Protein AF-A0A383D128-F1 (afdb_monomer)

pLDDT: mean 78.5, std 20.08, range [35.28, 98.38]

Solvent-accessible surface area (backbone atoms only — not comparable to full-atom values): 9102 Å² total; per-residue (Å²): 142,86,83,87,82,82,82,80,81,77,78,55,70,67,63,59,53,53,56,53,53,53,60,54,52,57,58,64,64,54,75,72,73,74,77,77,76,81,78,78,84,63,84,78,75,86,81,56,78,84,74,60,80,54,76,70,62,53,31,80,85,35,45,79,58,42,58,56,42,56,72,32,47,77,52,48,20,52,45,71,68,41,83,91,69,50,83,70,81,50,78,58,56,76,42,81,54,98,68,35,37,41,26,27,29,54,47,99,89,67,50,46,31,38,40,36,40,44,89,89,44,79,45,81,43,73,57,75,60,39,76,75,56,50,90,50,90,92,50,87,133

Nearest PDB structures (foldseek):
  6xz5-assembly1_A  TM=5.272E-01  e=1.608E+00  Yersinia pseudotuberculosis YPIII
  5mul-assembly1_A  TM=6.657E-01  e=7.059E+00  Bacteroides thetaiotaomicron VPI-5482
  4jnf-assembly1_A  TM=3.323E-01  e=9.231E-01  Escherichia coli K-12
  5hu7-assembly1_B  TM=4.200E-01  e=3.583E+00  Brevibacillus brevis NBRC 100599
  7nvr-assembly1_l  TM=2.121E-01  e=6.240E+00  Homo sapiens

Radius of gyration: 29.72 Å; Cα contacts (8 Å, |Δi|>4): 125; chains: 1; bounding box: 42×33×110 Å

Secondary structure (DSSP, 8-state):
------------HHHHHHHHHHHHHHHHHGGG--PPPPP---------GGG---HHHHHHHHHHHHHHHHTSTTTTSEES--TTT--S--BS--EE-SSEEEEEEE-TTS-EEEEEEETTEEEEEE---EE--S--TTS--

Sequence (141 aa):
MSGTGVVGVTVSQLFRSMFILFVFFDLALSQGYHPFPSVKTSESTQVEFEDFVGSKVCSECHEAIYDKWRQSTHGQAGGTPSEELVIGRFDGQPRHYADATVTPVRDGKGDYRFIVEWLGEKKDIKVDGVVGKGHMVGGGT

Mean predicted aligned error: 15.48 Å

Foldseek 3Di:
DDDDDDDDDPPPVVVVVVVVVVVVVVVVVVVPDDDDPPPPPDPDPPDDPVNDPDLVVVCVPPVVVSVVCCPDLNVVQKDADDPVQPPDDQPQDWDDDPFKIWGWHQDPVRWTWIFIQGPNDTDIGTDGMGGGSDPDPVDDD

Structure (mmCIF, N/CA/C/O backbone):
data_AF-A0A383D128-F1
#
_entry.id   AF-A0A383D128-F1
#
loop_
_atom_site.group_PDB
_atom_site.id
_atom_site.type_symbol
_atom_site.label_atom_id
_atom_site.label_alt_id
_atom_site.label_comp_id
_atom_site.label_asym_id
_atom_site.label_entity_id
_atom_site.label_seq_id
_atom_site.pdbx_PDB_ins_code
_atom_site.Cartn_x
_atom_site.Cartn_y
_atom_site.Cartn_z
_atom_site.occupancy
_atom_site.B_iso_or_equiv
_atom_site.auth_seq_id
_atom_site.auth_comp_id
_atom_site.auth_asym_id
_atom_site.auth_atom_id
_atom_site.pdb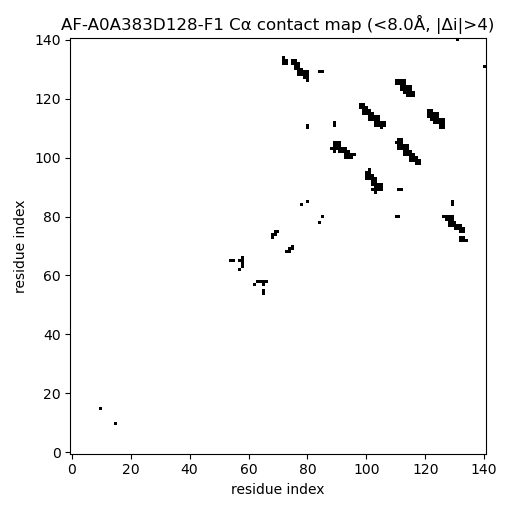x_PDB_model_num
ATOM 1 N N . MET A 1 1 ? 4.701 15.505 89.181 1.00 43.81 1 MET A N 1
ATOM 2 C CA . MET A 1 1 ? 4.753 14.065 88.846 1.00 43.81 1 MET A CA 1
ATOM 3 C C . MET A 1 1 ? 4.974 13.985 87.348 1.00 43.81 1 MET A C 1
ATOM 5 O O . MET A 1 1 ? 4.156 14.499 86.602 1.00 43.81 1 MET A O 1
ATOM 9 N N . SER A 1 2 ? 6.164 13.534 86.957 1.00 44.97 2 SER A N 1
ATOM 10 C CA . SER A 1 2 ? 6.735 13.630 85.608 1.00 44.97 2 SER A CA 1
ATOM 11 C C . SER A 1 2 ? 6.653 12.271 84.909 1.00 44.97 2 SER A C 1
ATOM 13 O O . SER A 1 2 ? 6.786 11.253 85.586 1.00 44.97 2 SER A O 1
ATOM 15 N N . GLY A 1 3 ? 6.459 12.249 83.588 1.00 42.25 3 GLY A N 1
ATOM 16 C CA . GLY A 1 3 ? 6.499 11.011 82.806 1.00 42.25 3 GLY A CA 1
ATOM 17 C C . GLY A 1 3 ? 6.019 11.161 81.363 1.00 42.25 3 GLY A C 1
ATOM 18 O O . GLY A 1 3 ? 4.982 10.618 81.004 1.00 42.25 3 GLY A O 1
ATOM 19 N N . THR A 1 4 ? 6.764 11.881 80.522 1.00 48.81 4 THR A N 1
ATOM 20 C CA . THR A 1 4 ? 6.646 11.784 79.059 1.00 48.81 4 THR A CA 1
ATOM 21 C C . THR A 1 4 ? 7.462 10.583 78.574 1.00 48.81 4 THR A C 1
ATOM 23 O O . THR A 1 4 ? 8.691 10.607 78.572 1.00 48.81 4 THR A O 1
ATOM 26 N N . GLY A 1 5 ? 6.784 9.501 78.191 1.00 40.69 5 GLY A N 1
ATOM 27 C CA . GLY A 1 5 ? 7.415 8.333 77.577 1.00 40.69 5 GLY A CA 1
ATOM 28 C C . GLY A 1 5 ? 7.688 8.582 76.096 1.00 40.69 5 GLY A C 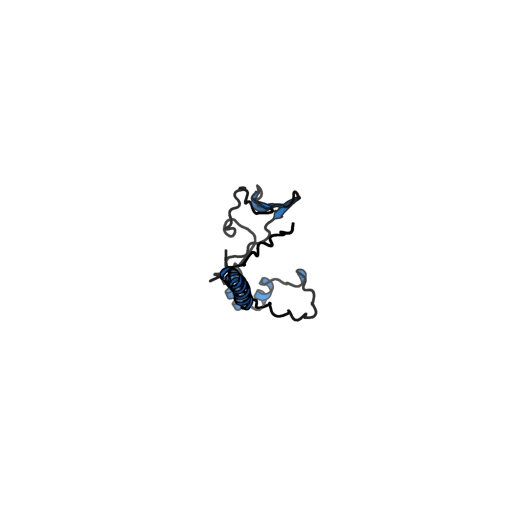1
ATOM 29 O O . GLY A 1 5 ? 6.760 8.618 75.293 1.00 40.69 5 GLY A O 1
ATOM 30 N N . VAL A 1 6 ? 8.956 8.750 75.726 1.00 48.03 6 VAL A N 1
ATOM 31 C CA . VAL A 1 6 ? 9.387 8.734 74.323 1.00 48.03 6 VAL A CA 1
ATOM 32 C C . VAL A 1 6 ? 9.545 7.272 73.909 1.00 48.03 6 VAL A C 1
ATOM 34 O O . VAL A 1 6 ? 10.468 6.594 74.356 1.00 48.03 6 VAL A O 1
ATOM 37 N N . VAL A 1 7 ? 8.636 6.765 73.075 1.00 49.25 7 VAL A N 1
ATOM 38 C CA . VAL A 1 7 ? 8.783 5.442 72.452 1.00 49.25 7 VAL A CA 1
ATOM 39 C C . VAL A 1 7 ? 9.727 5.598 71.262 1.00 49.25 7 VAL A C 1
ATOM 41 O O . VAL A 1 7 ? 9.348 6.118 70.216 1.00 49.25 7 VAL A O 1
ATOM 44 N N . GLY A 1 8 ? 10.984 5.196 71.436 1.00 46.72 8 GLY A N 1
ATOM 45 C CA . GLY A 1 8 ? 11.954 5.142 70.347 1.00 46.72 8 GLY A CA 1
ATOM 46 C C . GLY A 1 8 ? 11.583 4.034 69.364 1.00 46.72 8 GLY A C 1
ATOM 47 O O . GLY A 1 8 ? 11.710 2.855 69.683 1.00 46.72 8 GLY A O 1
ATOM 48 N N . VAL A 1 9 ? 11.134 4.402 68.165 1.00 51.38 9 VAL A N 1
ATOM 49 C CA . VAL A 1 9 ? 10.975 3.456 67.054 1.00 51.38 9 VAL A CA 1
ATOM 50 C C . VAL A 1 9 ? 12.366 3.173 66.494 1.00 51.38 9 VAL A C 1
ATOM 52 O O . VAL A 1 9 ? 12.942 3.993 65.779 1.00 51.38 9 VAL A O 1
ATOM 55 N N . THR A 1 10 ? 12.944 2.022 66.834 1.00 57.16 10 THR A N 1
ATOM 56 C CA . THR A 1 10 ? 14.168 1.548 66.189 1.00 57.16 10 THR A CA 1
ATOM 57 C C . THR A 1 10 ? 13.809 1.008 64.805 1.00 57.16 10 THR A C 1
ATOM 59 O O . THR A 1 10 ? 13.268 -0.085 64.651 1.00 57.16 10 THR A O 1
ATOM 62 N N . VAL A 1 11 ? 14.095 1.789 63.761 1.00 53.19 11 VAL A N 1
ATOM 63 C CA . VAL A 1 11 ? 14.055 1.287 62.382 1.00 53.19 11 VAL A CA 1
ATOM 64 C C . VAL A 1 11 ? 15.162 0.241 62.260 1.00 53.19 11 VAL A C 1
ATOM 66 O O . VAL A 1 11 ? 16.349 0.568 62.282 1.00 53.19 11 VAL A O 1
ATOM 69 N N . SER A 1 12 ? 14.763 -1.030 62.207 1.00 52.94 12 SER A N 1
ATOM 70 C CA . SER A 1 12 ? 15.660 -2.174 62.033 1.00 52.94 12 SER A CA 1
ATOM 71 C C . SER A 1 12 ? 16.630 -1.926 60.875 1.00 52.94 12 SER A C 1
ATOM 73 O O . SER A 1 12 ? 16.219 -1.507 59.790 1.00 52.94 12 SER A O 1
ATOM 75 N N . GLN A 1 13 ? 17.919 -2.218 61.080 1.00 54.38 13 GLN A N 1
ATOM 76 C CA . GLN A 1 13 ? 18.953 -2.056 60.049 1.00 54.38 13 GLN A CA 1
ATOM 77 C C . GLN A 1 13 ? 18.654 -2.841 58.757 1.00 54.38 13 GLN A C 1
ATOM 79 O O . GLN A 1 13 ? 19.143 -2.472 57.691 1.00 54.38 13 GLN A O 1
ATOM 84 N N . LEU A 1 14 ? 17.778 -3.851 58.824 1.00 52.19 14 LEU A N 1
ATOM 85 C CA . LEU A 1 14 ? 17.281 -4.597 57.665 1.00 52.19 14 LEU A CA 1
ATOM 86 C C . LEU A 1 14 ? 16.464 -3.726 56.690 1.00 52.19 14 LEU A C 1
ATOM 88 O O . LEU A 1 14 ? 16.601 -3.889 55.480 1.00 52.19 14 LEU A O 1
ATOM 92 N N . PHE A 1 15 ? 15.690 -2.747 57.177 1.00 52.16 15 PHE A N 1
ATOM 93 C CA . PHE A 1 15 ? 14.922 -1.835 56.311 1.00 52.16 15 PHE A CA 1
ATOM 94 C C . PHE A 1 15 ? 15.813 -0.825 55.579 1.00 52.16 15 PHE A C 1
ATOM 96 O O . PHE A 1 15 ? 15.504 -0.415 54.461 1.00 52.16 15 PHE A O 1
ATOM 103 N N . ARG A 1 16 ? 16.953 -0.456 56.177 1.00 50.47 16 ARG A N 1
ATOM 104 C CA . ARG A 1 16 ? 17.912 0.482 55.579 1.00 50.47 16 ARG A CA 1
ATOM 105 C C . ARG A 1 16 ? 18.723 -0.171 54.452 1.00 50.47 16 ARG A C 1
ATOM 107 O O . ARG A 1 16 ? 18.964 0.476 53.438 1.00 50.47 16 ARG A O 1
ATOM 114 N N . SER A 1 17 ? 19.072 -1.454 54.590 1.00 49.78 17 SER A N 1
ATOM 115 C CA . SER A 1 17 ? 19.756 -2.219 53.533 1.00 49.78 17 SER A CA 1
ATOM 116 C C . SER A 1 17 ? 18.869 -2.505 52.322 1.00 49.78 17 SER A C 1
ATOM 118 O O . SER A 1 17 ? 19.361 -2.477 51.197 1.00 49.78 17 SER A O 1
ATOM 120 N N . MET A 1 18 ? 17.568 -2.741 52.519 1.00 53.38 18 MET A N 1
ATOM 121 C CA . MET A 1 18 ? 16.662 -3.057 51.409 1.00 53.38 18 MET A CA 1
ATOM 122 C C . MET A 1 18 ? 16.444 -1.848 50.483 1.00 53.38 18 MET A C 1
ATOM 124 O O . MET A 1 18 ? 16.430 -2.007 49.269 1.00 53.38 18 MET A O 1
ATOM 128 N N . PHE A 1 19 ? 16.382 -0.628 51.031 1.00 53.41 19 PHE A N 1
ATOM 129 C CA . PHE A 1 19 ? 16.238 0.605 50.244 1.00 53.41 19 PHE A CA 1
ATOM 130 C C . PHE A 1 19 ? 17.491 0.934 49.413 1.00 53.41 19 PHE A C 1
ATOM 132 O O . PHE A 1 19 ? 17.389 1.376 48.274 1.00 53.41 19 PHE A O 1
ATOM 139 N N . ILE A 1 20 ? 18.682 0.667 49.958 1.00 53.00 20 ILE A N 1
ATOM 140 C CA . ILE A 1 20 ? 19.952 0.862 49.245 1.00 53.00 20 ILE A CA 1
ATOM 141 C C . ILE A 1 20 ? 20.076 -0.137 48.084 1.00 53.00 20 ILE A C 1
ATOM 143 O O . ILE A 1 20 ? 20.518 0.243 47.002 1.00 53.00 20 ILE A O 1
ATOM 147 N N . LEU A 1 21 ? 19.623 -1.385 48.263 1.00 52.75 21 LEU A N 1
ATOM 148 C CA . LEU A 1 21 ? 19.645 -2.393 47.199 1.00 52.75 21 LEU A CA 1
ATOM 149 C C . LEU A 1 21 ? 18.748 -2.020 46.003 1.00 52.75 21 LEU A C 1
ATOM 151 O O . LEU A 1 21 ? 19.149 -2.244 44.865 1.00 52.75 21 LEU A O 1
ATOM 155 N N . PHE A 1 22 ? 17.578 -1.413 46.242 1.00 52.09 22 PHE A N 1
ATOM 156 C CA . PHE A 1 22 ? 16.686 -0.948 45.168 1.00 52.09 22 PHE A CA 1
ATOM 157 C C . PHE A 1 22 ? 17.284 0.224 44.371 1.00 52.09 22 PHE A C 1
ATOM 159 O O . PHE A 1 22 ? 17.239 0.208 43.145 1.00 52.09 22 PHE A O 1
ATOM 166 N N . VAL A 1 23 ? 17.940 1.185 45.034 1.00 52.38 23 VAL A N 1
ATOM 167 C CA . VAL A 1 23 ? 18.570 2.339 44.358 1.00 52.38 23 VAL A CA 1
ATOM 168 C C . VAL A 1 23 ? 19.765 1.927 43.484 1.00 52.38 23 VAL A C 1
ATOM 170 O O . VAL A 1 23 ? 19.984 2.505 42.420 1.00 52.38 23 VAL A O 1
ATOM 173 N N . PHE A 1 24 ? 20.533 0.906 43.882 1.00 49.94 24 PHE A N 1
ATOM 174 C CA . PHE A 1 24 ? 21.629 0.391 43.051 1.00 49.94 24 PHE A CA 1
ATOM 175 C C . PHE A 1 24 ? 21.152 -0.492 41.886 1.00 49.94 24 PHE A C 1
ATOM 177 O O . PHE A 1 24 ? 21.843 -0.561 40.868 1.00 49.94 24 PHE A O 1
ATOM 184 N N . PHE A 1 25 ? 19.979 -1.126 41.992 1.00 49.03 25 PHE A N 1
ATOM 185 C CA . PHE A 1 25 ? 19.408 -1.917 40.897 1.00 49.03 25 PHE A CA 1
ATOM 186 C C . PHE A 1 25 ? 18.911 -1.025 39.741 1.00 49.03 25 PHE A C 1
ATOM 188 O O . PHE A 1 25 ? 19.135 -1.358 38.578 1.00 49.03 25 PHE A O 1
ATOM 195 N N . ASP A 1 26 ? 18.353 0.154 40.042 1.00 49.25 26 ASP A N 1
ATOM 196 C CA . ASP A 1 26 ? 17.950 1.145 39.028 1.00 49.25 26 ASP A CA 1
ATOM 197 C C . ASP A 1 26 ? 19.145 1.764 38.273 1.00 49.25 26 ASP A C 1
ATOM 199 O O . ASP A 1 26 ? 19.072 1.998 37.064 1.00 49.25 26 ASP A O 1
ATOM 203 N N . LEU A 1 27 ? 20.292 1.977 38.936 1.00 52.53 27 LEU A N 1
ATOM 204 C CA . LEU A 1 27 ? 21.496 2.495 38.263 1.00 52.53 27 LEU A CA 1
ATOM 205 C C . LEU A 1 27 ? 22.142 1.475 37.311 1.00 52.53 27 LEU A C 1
ATOM 207 O O . LEU A 1 27 ? 22.727 1.868 36.300 1.00 52.53 27 LEU A O 1
ATOM 211 N N . ALA A 1 28 ? 22.045 0.177 37.612 1.00 55.31 28 ALA A N 1
ATOM 212 C CA . ALA A 1 28 ? 22.582 -0.875 36.750 1.00 55.31 28 ALA A CA 1
ATOM 213 C C . ALA A 1 28 ? 21.76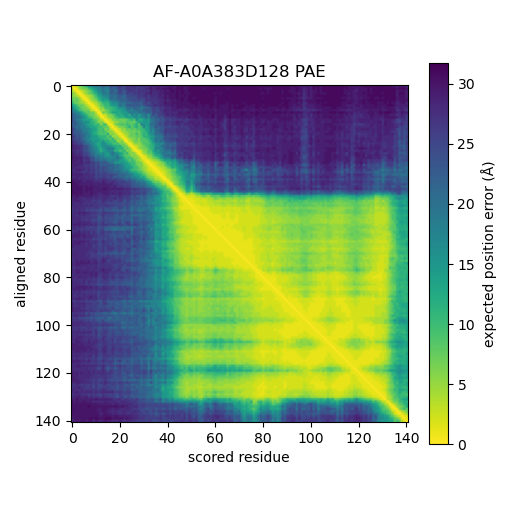3 -1.046 35.456 1.00 55.31 28 ALA A C 1
ATOM 215 O O . ALA A 1 28 ? 22.336 -1.336 34.407 1.00 55.31 28 ALA A O 1
ATOM 216 N N . LEU A 1 29 ? 20.449 -0.795 35.497 1.00 55.00 29 LEU A N 1
ATOM 217 C CA . LEU A 1 29 ? 19.568 -0.840 34.321 1.00 55.00 29 LEU A CA 1
ATOM 218 C C . LEU A 1 29 ? 19.688 0.401 33.415 1.00 55.00 29 LEU A C 1
ATOM 220 O O . LEU A 1 29 ? 19.357 0.332 32.233 1.00 55.00 29 LEU A O 1
ATOM 224 N N . SER A 1 30 ? 20.215 1.519 33.925 1.00 54.44 30 SER A N 1
ATOM 225 C CA . SER A 1 30 ? 20.413 2.760 33.154 1.00 54.44 30 SER A CA 1
ATOM 226 C C . SER A 1 30 ? 21.601 2.702 32.171 1.00 54.44 30 SER A C 1
ATOM 228 O O . SER A 1 30 ? 21.674 3.484 31.223 1.00 54.44 30 SER A O 1
ATOM 230 N N . GLN A 1 31 ? 22.513 1.730 32.318 1.00 55.09 31 GLN A N 1
ATOM 231 C CA . GLN A 1 31 ? 23.682 1.580 31.432 1.00 55.09 31 GLN A CA 1
ATOM 232 C C . GLN A 1 31 ? 23.345 1.102 30.006 1.00 55.09 31 GLN A C 1
ATOM 234 O O . GLN A 1 31 ? 24.235 1.038 29.162 1.00 55.09 31 GLN A O 1
ATOM 239 N N . GLY A 1 32 ? 22.077 0.798 29.714 1.00 60.91 32 GLY A N 1
ATOM 240 C CA . GLY A 1 32 ? 21.612 0.448 28.368 1.00 60.91 32 GLY A CA 1
ATOM 241 C C . GLY A 1 32 ? 21.167 1.636 27.507 1.00 60.91 32 GLY A C 1
ATOM 242 O O . GLY A 1 32 ? 20.786 1.430 26.355 1.00 60.91 32 GLY A O 1
ATOM 243 N N . TYR A 1 33 ? 21.172 2.870 28.029 1.00 61.00 33 TYR A N 1
ATOM 244 C CA . TYR A 1 33 ? 20.739 4.028 27.247 1.00 61.00 33 TYR A CA 1
ATOM 245 C C . TYR A 1 33 ? 21.854 4.508 26.311 1.00 61.00 33 TYR A C 1
ATOM 247 O O . TYR A 1 33 ? 22.698 5.328 26.671 1.00 61.00 33 TYR A O 1
ATOM 255 N N . HIS A 1 34 ? 21.844 3.999 25.081 1.00 66.88 34 HIS A N 1
ATOM 256 C CA .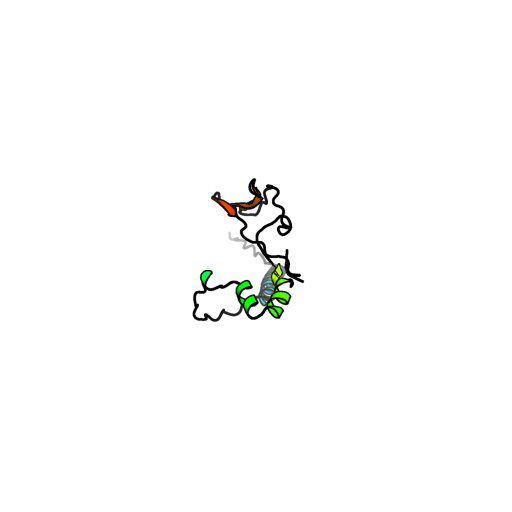 HIS A 1 34 ? 22.607 4.560 23.972 1.00 66.88 34 HIS A CA 1
ATOM 257 C C . HIS A 1 34 ? 21.736 5.605 23.263 1.00 66.88 34 HIS A C 1
ATOM 259 O O . HIS A 1 34 ? 20.854 5.219 22.492 1.00 66.88 34 HIS A O 1
ATOM 265 N N . PRO A 1 35 ? 21.925 6.918 23.508 1.00 75.62 35 PRO A N 1
ATOM 266 C CA . PRO A 1 35 ? 21.217 7.922 22.730 1.00 75.62 35 PRO A CA 1
ATOM 267 C C . PRO A 1 35 ? 21.599 7.755 21.261 1.00 75.62 35 PRO A C 1
ATOM 269 O O . PRO A 1 35 ? 22.771 7.543 20.934 1.00 75.62 35 PRO A O 1
ATOM 272 N N . PHE A 1 36 ? 20.612 7.855 20.372 1.00 62.25 36 PHE A N 1
ATOM 273 C CA . PHE A 1 36 ? 20.892 7.904 18.944 1.00 62.25 36 PHE A CA 1
ATOM 274 C C . PHE A 1 36 ? 21.906 9.026 18.665 1.00 62.25 36 PHE A C 1
ATOM 276 O O . PHE A 1 36 ? 21.797 10.107 19.257 1.00 62.25 36 PHE A O 1
ATOM 283 N N . PRO A 1 37 ? 22.910 8.787 17.802 1.00 80.88 37 PRO A N 1
ATOM 284 C CA . PRO A 1 37 ? 23.865 9.822 17.442 1.00 80.88 37 PRO A CA 1
ATOM 285 C C . PRO A 1 37 ? 23.115 11.039 16.897 1.00 80.88 37 PRO A C 1
ATOM 287 O O . PRO A 1 37 ? 22.161 10.896 16.132 1.00 80.88 37 PRO A O 1
ATOM 290 N N . SER A 1 38 ? 23.548 12.235 17.301 1.00 73.31 38 SER A N 1
ATOM 291 C CA . SER A 1 38 ? 22.955 13.480 16.817 1.00 73.31 38 SER A CA 1
ATOM 292 C C . SER A 1 38 ? 23.026 13.516 15.290 1.00 73.31 38 SER A C 1
ATOM 294 O O . SER A 1 38 ? 24.111 13.393 14.710 1.00 73.31 38 SER A O 1
ATOM 296 N N . VAL A 1 39 ? 21.866 13.645 14.642 1.00 74.69 39 VAL A N 1
ATOM 297 C CA . VAL A 1 39 ? 21.779 13.802 13.190 1.00 74.69 39 VAL A CA 1
ATOM 298 C C . VAL A 1 39 ? 22.535 15.078 12.837 1.00 74.69 39 VAL A C 1
ATOM 300 O O . VAL A 1 39 ? 22.193 16.161 13.308 1.00 74.69 39 VAL A O 1
ATOM 303 N N . LYS A 1 40 ? 23.585 14.966 12.017 1.00 74.12 40 LYS A N 1
ATOM 304 C CA . LYS A 1 40 ? 24.217 16.151 11.437 1.00 74.12 40 LYS A CA 1
ATOM 305 C C . LYS A 1 40 ? 23.167 16.833 10.568 1.00 74.12 40 LYS A C 1
ATOM 307 O O . LYS A 1 40 ? 22.731 16.244 9.582 1.00 74.12 40 LYS A O 1
ATOM 312 N N . THR A 1 41 ? 22.773 18.049 10.931 1.00 62.28 41 THR A N 1
ATOM 313 C CA . THR A 1 41 ? 21.941 18.911 10.091 1.00 62.28 41 THR A CA 1
ATOM 314 C C . THR A 1 41 ? 22.721 19.224 8.816 1.00 62.28 41 THR A C 1
ATOM 316 O O . THR A 1 41 ? 23.514 20.159 8.769 1.00 62.28 41 THR A O 1
ATOM 319 N N . SER A 1 42 ? 22.558 18.384 7.796 1.00 67.69 42 SER A N 1
ATOM 320 C CA . SER A 1 42 ? 22.846 18.767 6.420 1.00 67.69 42 SER A CA 1
ATOM 321 C C . SER A 1 42 ? 21.878 19.886 6.059 1.00 67.69 42 SER A C 1
ATOM 323 O O . SER A 1 42 ? 20.704 19.799 6.424 1.00 67.69 42 SER A O 1
ATOM 325 N N . GLU A 1 43 ? 22.340 20.918 5.351 1.00 68.19 43 GLU A N 1
ATOM 326 C CA . GLU A 1 43 ? 21.421 21.858 4.711 1.00 68.19 43 GLU A CA 1
ATOM 327 C C . GLU A 1 43 ? 20.407 21.049 3.899 1.00 68.19 43 GLU A C 1
ATOM 329 O O . GLU A 1 43 ? 20.763 20.231 3.046 1.00 68.19 43 GLU A O 1
ATOM 334 N N . SER A 1 44 ? 19.139 21.198 4.270 1.00 64.12 44 SER A N 1
ATOM 335 C CA . SER A 1 44 ? 18.025 20.510 3.642 1.00 64.12 44 SER A CA 1
ATOM 336 C C . SER A 1 44 ? 17.852 21.088 2.246 1.00 64.12 44 SER A C 1
ATOM 338 O O . SER A 1 44 ? 17.225 22.131 2.085 1.00 64.12 44 SER A O 1
ATOM 340 N N . THR A 1 45 ? 18.372 20.408 1.227 1.00 69.38 45 THR A N 1
ATOM 341 C CA . THR A 1 45 ? 17.806 20.567 -0.114 1.00 69.38 45 THR A CA 1
ATOM 342 C C . THR A 1 45 ? 16.410 19.958 -0.031 1.00 69.38 45 THR A C 1
ATOM 344 O O . THR A 1 45 ? 16.289 18.760 0.216 1.00 69.38 45 THR A O 1
ATOM 347 N N . GLN A 1 46 ? 15.365 20.787 -0.083 1.00 83.06 46 GLN A N 1
ATOM 348 C CA . GLN A 1 46 ? 13.989 20.291 -0.115 1.00 83.06 46 GLN A CA 1
ATOM 349 C C . GLN A 1 46 ? 13.843 19.452 -1.387 1.00 83.06 46 GLN A C 1
ATOM 351 O O . GLN A 1 46 ? 14.053 19.971 -2.478 1.00 83.06 46 GLN A O 1
ATOM 356 N N . VAL A 1 47 ? 13.612 18.150 -1.218 1.00 84.25 47 VAL A N 1
ATOM 357 C CA . VAL A 1 47 ? 13.333 17.220 -2.314 1.00 84.25 47 VAL A CA 1
ATOM 358 C C . VAL A 1 47 ? 11.823 17.055 -2.356 1.00 84.25 47 VAL A C 1
ATOM 360 O O . VAL A 1 47 ? 11.240 16.552 -1.392 1.00 84.25 47 VAL A O 1
ATOM 363 N N . GLU A 1 48 ? 11.210 17.479 -3.452 1.00 90.25 48 GLU A N 1
ATOM 364 C CA . GLU A 1 48 ? 9.773 17.361 -3.687 1.00 90.25 48 GLU A CA 1
ATOM 365 C C . GLU A 1 48 ? 9.461 16.086 -4.484 1.00 90.25 48 GLU A C 1
ATOM 367 O O . GLU A 1 48 ? 10.341 15.460 -5.081 1.00 90.25 48 GLU A O 1
ATOM 372 N N . PHE A 1 49 ? 8.195 15.659 -4.498 1.00 85.69 49 PHE A N 1
ATOM 373 C CA . PHE A 1 49 ? 7.803 14.452 -5.237 1.00 85.69 49 PHE A CA 1
ATOM 374 C C . PHE A 1 49 ? 8.075 14.593 -6.745 1.00 85.69 49 PHE A C 1
ATOM 376 O O . PHE A 1 49 ? 8.453 13.632 -7.415 1.00 85.69 49 PHE A O 1
ATOM 383 N N . GLU A 1 50 ? 7.939 15.807 -7.265 1.00 91.81 50 GLU A N 1
ATOM 384 C CA . GLU A 1 50 ? 8.170 16.165 -8.660 1.00 91.81 50 GLU A CA 1
ATOM 385 C C . GLU A 1 50 ? 9.641 16.022 -9.087 1.00 91.81 50 GLU A C 1
ATOM 387 O O . GLU A 1 50 ? 9.911 15.886 -10.281 1.00 91.81 50 GLU A O 1
ATOM 392 N N . ASP A 1 51 ? 10.585 15.975 -8.140 1.00 92.81 51 ASP A N 1
ATOM 393 C CA . ASP A 1 51 ? 12.002 15.732 -8.434 1.00 92.81 51 ASP A CA 1
ATOM 394 C C . ASP A 1 51 ? 12.272 14.262 -8.817 1.00 92.81 51 ASP A C 1
ATOM 396 O O . ASP A 1 51 ? 13.311 13.931 -9.401 1.00 92.81 51 ASP A O 1
ATOM 400 N N . PHE A 1 52 ? 11.338 13.350 -8.522 1.00 92.38 52 PHE A N 1
ATOM 401 C CA . PHE A 1 52 ? 11.456 11.933 -8.854 1.00 92.38 52 PHE A CA 1
ATOM 402 C C . PHE A 1 52 ? 10.912 11.642 -10.258 1.00 92.38 52 PHE A C 1
ATOM 404 O O . PHE A 1 52 ? 9.714 11.491 -10.476 1.00 92.38 52 PHE A O 1
ATOM 411 N N . VAL A 1 53 ? 11.814 11.412 -11.213 1.00 95.00 53 VAL A N 1
ATOM 412 C CA . VAL A 1 53 ? 11.457 11.048 -12.604 1.00 95.00 53 VAL A CA 1
ATOM 413 C C . VAL A 1 53 ? 10.846 9.644 -12.763 1.00 95.00 53 VAL A C 1
ATOM 415 O O . VAL A 1 53 ? 10.355 9.288 -13.833 1.00 95.00 53 VAL A O 1
ATOM 418 N N . GLY A 1 54 ? 10.880 8.825 -11.709 1.00 93.44 54 GLY A N 1
ATOM 419 C CA . GLY A 1 54 ? 10.424 7.436 -11.724 1.00 93.44 54 GLY A CA 1
ATOM 420 C C . GLY A 1 54 ? 11.421 6.469 -12.376 1.00 93.44 54 GLY A C 1
ATOM 421 O O . GLY A 1 54 ? 12.089 6.768 -13.364 1.00 93.44 54 GLY A O 1
ATOM 422 N N . SER A 1 55 ? 11.512 5.248 -11.842 1.00 94.25 55 SER A N 1
ATOM 423 C CA . SER A 1 55 ? 12.527 4.267 -12.264 1.00 94.25 55 SER A CA 1
ATOM 424 C C . SER A 1 55 ? 12.394 3.802 -13.717 1.00 94.25 55 SER A C 1
ATOM 426 O O . SER A 1 55 ? 13.372 3.336 -14.301 1.00 94.25 55 SER A O 1
ATOM 428 N N . LYS A 1 56 ? 11.202 3.921 -14.318 1.00 95.94 56 LYS A N 1
ATOM 429 C CA . LYS A 1 56 ? 10.958 3.539 -15.715 1.00 95.94 56 LYS A CA 1
ATOM 430 C C . LYS A 1 56 ? 11.773 4.388 -16.693 1.00 95.94 56 LYS A C 1
ATOM 432 O O . LYS A 1 56 ? 12.270 3.831 -17.665 1.00 95.94 56 LYS A O 1
ATOM 437 N N . VAL A 1 57 ? 11.970 5.679 -16.421 1.00 97.69 57 VAL A N 1
ATOM 438 C CA . VAL A 1 57 ? 12.783 6.565 -17.278 1.00 97.69 57 VAL A CA 1
ATOM 439 C C . VAL A 1 57 ? 14.217 6.042 -17.386 1.00 97.69 57 VAL A C 1
ATOM 441 O O . VAL A 1 57 ? 14.809 6.026 -18.458 1.00 97.69 57 VAL A O 1
ATOM 444 N N . CYS A 1 58 ? 14.756 5.484 -16.300 1.00 97.12 58 CYS A N 1
ATOM 445 C CA . CYS A 1 58 ? 16.099 4.906 -16.284 1.00 97.12 58 CYS A CA 1
ATOM 446 C C . CYS A 1 58 ? 16.250 3.701 -17.233 1.00 97.12 58 CYS A C 1
ATOM 448 O O . CYS A 1 58 ? 17.365 3.405 -17.664 1.00 97.12 58 CYS A O 1
ATOM 450 N N . SER A 1 59 ? 15.157 2.999 -17.561 1.00 97.56 59 SER A N 1
ATOM 451 C CA . SER A 1 59 ? 15.192 1.835 -18.460 1.00 97.56 59 SER A CA 1
ATOM 452 C C . SER A 1 59 ? 15.587 2.196 -19.893 1.00 97.56 59 SER A C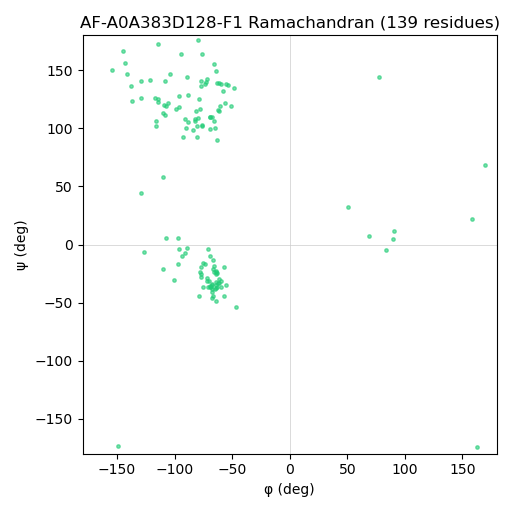 1
ATOM 454 O O . SER A 1 59 ? 16.144 1.351 -20.586 1.00 97.56 59 SER A O 1
ATOM 456 N N . GLU A 1 60 ? 15.392 3.454 -20.301 1.00 97.81 60 GLU A N 1
ATOM 457 C CA . GLU A 1 60 ? 15.712 3.943 -21.647 1.00 97.81 60 GLU A CA 1
ATOM 458 C C . GLU A 1 60 ? 17.218 3.872 -21.954 1.00 97.81 60 GLU A C 1
ATOM 460 O O . GLU A 1 60 ? 17.606 3.599 -23.087 1.00 97.81 60 GLU A O 1
ATOM 465 N N . CYS A 1 61 ? 18.070 4.051 -20.935 1.00 98.38 61 CYS A N 1
ATOM 466 C CA . CYS A 1 61 ? 19.531 3.945 -21.051 1.00 98.38 61 CYS A CA 1
ATOM 467 C C . CYS A 1 61 ? 20.112 2.710 -20.338 1.00 98.38 61 CYS A C 1
ATOM 469 O O . CYS A 1 61 ? 21.240 2.302 -20.622 1.00 98.38 61 CYS A O 1
ATOM 471 N N . HIS A 1 62 ? 19.382 2.127 -19.381 1.00 98.31 62 HIS A N 1
ATOM 472 C CA . HIS A 1 62 ? 19.886 1.088 -18.475 1.00 98.31 62 HIS A CA 1
ATOM 473 C C . HIS A 1 62 ? 18.981 -0.148 -18.405 1.00 98.31 62 HIS A C 1
ATOM 475 O O . HIS A 1 62 ? 18.752 -0.692 -17.322 1.00 98.31 62 HIS A O 1
ATOM 481 N N . GLU A 1 63 ? 18.507 -0.623 -19.555 1.00 98.25 63 GLU A N 1
ATOM 482 C CA . GLU A 1 63 ? 17.599 -1.772 -19.689 1.00 98.25 63 GLU A CA 1
ATOM 483 C C . GLU A 1 63 ? 18.030 -2.985 -18.847 1.00 98.25 63 GLU A C 1
ATOM 485 O O . GLU A 1 63 ? 17.289 -3.435 -17.976 1.00 98.25 63 GLU A O 1
ATOM 490 N N . ALA A 1 64 ? 19.273 -3.454 -19.002 1.00 98.19 64 ALA A N 1
ATOM 491 C CA . ALA A 1 64 ? 19.749 -4.655 -18.309 1.00 98.19 64 ALA A CA 1
ATOM 492 C C . ALA A 1 64 ? 19.760 -4.529 -16.771 1.00 98.19 64 ALA A C 1
ATOM 494 O O . ALA A 1 64 ? 19.569 -5.522 -16.063 1.00 98.19 64 ALA A O 1
ATOM 495 N N . ILE A 1 65 ? 20.013 -3.329 -16.235 1.00 97.88 65 ILE A N 1
ATOM 496 C CA . ILE A 1 65 ? 19.993 -3.081 -14.784 1.00 97.88 65 ILE A CA 1
ATOM 497 C C . ILE A 1 65 ? 18.549 -2.942 -14.314 1.00 97.88 65 ILE A C 1
ATOM 499 O O . ILE A 1 65 ? 18.173 -3.546 -13.308 1.00 97.88 65 ILE A O 1
ATOM 503 N N . TYR A 1 66 ? 17.737 -2.192 -15.058 1.00 98.12 66 TYR A N 1
ATOM 504 C CA . TYR A 1 66 ? 16.321 -2.015 -14.776 1.00 98.12 66 TYR A CA 1
ATOM 505 C C . TYR A 1 66 ? 15.582 -3.356 -14.737 1.00 98.12 66 TYR A C 1
ATOM 507 O O . TYR A 1 66 ? 14.838 -3.615 -13.794 1.00 98.12 66 TYR A O 1
ATOM 515 N N . ASP A 1 67 ? 15.838 -4.249 -15.693 1.00 97.31 67 ASP A N 1
ATOM 516 C CA . ASP A 1 67 ? 15.197 -5.561 -15.753 1.00 97.31 67 ASP A CA 1
ATOM 517 C C . ASP A 1 67 ? 15.561 -6.463 -14.577 1.00 97.31 67 ASP A C 1
ATOM 519 O O . ASP A 1 67 ? 14.696 -7.159 -14.037 1.00 97.31 67 ASP A O 1
ATOM 523 N N . LYS A 1 68 ? 16.819 -6.424 -14.129 1.00 97.38 68 LYS A N 1
ATOM 524 C CA . LYS A 1 68 ? 17.235 -7.130 -12.911 1.00 97.38 68 LYS A CA 1
ATOM 525 C C . LYS A 1 68 ? 16.577 -6.523 -11.675 1.00 97.38 68 LYS A C 1
ATOM 527 O O . LYS A 1 68 ? 16.078 -7.251 -10.820 1.00 97.38 68 LYS A O 1
ATOM 532 N N . TRP A 1 69 ? 16.551 -5.195 -11.582 1.00 95.25 69 TRP A N 1
ATOM 533 C CA . TRP A 1 69 ? 15.963 -4.486 -10.452 1.00 95.25 69 TRP A CA 1
ATOM 534 C C . TRP A 1 69 ? 14.450 -4.719 -10.345 1.00 95.25 69 TRP A C 1
ATOM 536 O O . TRP A 1 69 ? 13.985 -5.097 -9.270 1.00 95.25 69 TRP A O 1
ATOM 546 N N . ARG A 1 70 ? 13.683 -4.579 -11.435 1.00 94.19 70 ARG A N 1
ATOM 547 C CA . ARG A 1 70 ? 12.208 -4.689 -11.423 1.00 94.19 70 ARG A CA 1
ATOM 548 C C . ARG A 1 70 ? 11.711 -6.083 -11.027 1.00 94.19 70 ARG A C 1
ATOM 550 O O . ARG A 1 70 ? 10.571 -6.236 -10.603 1.00 94.19 70 ARG A O 1
ATOM 557 N N . GLN A 1 71 ? 12.549 -7.103 -11.210 1.00 92.19 71 GLN A N 1
ATOM 558 C CA . GLN A 1 71 ? 12.263 -8.492 -10.835 1.00 92.19 71 GLN A CA 1
ATOM 559 C C . GLN A 1 71 ? 12.782 -8.840 -9.433 1.00 92.19 71 GLN A C 1
ATOM 561 O O . GLN A 1 71 ? 12.470 -9.907 -8.912 1.00 92.19 71 GLN A O 1
ATOM 566 N N . SER A 1 72 ? 13.578 -7.962 -8.818 1.00 89.94 72 SER A N 1
ATOM 567 C CA . SER A 1 72 ? 14.095 -8.162 -7.467 1.00 89.94 72 SER A CA 1
ATOM 568 C C . SER A 1 72 ? 13.031 -7.891 -6.403 1.00 89.94 72 SER A C 1
ATOM 570 O O . SER A 1 72 ? 12.044 -7.194 -6.642 1.00 89.94 72 SER A O 1
ATOM 572 N N . THR A 1 73 ? 13.286 -8.361 -5.183 1.00 86.88 73 THR A N 1
ATOM 573 C CA . THR A 1 73 ? 12.464 -8.043 -4.008 1.00 86.88 73 THR A CA 1
ATOM 574 C C . THR A 1 73 ? 12.326 -6.540 -3.778 1.00 86.88 73 THR A C 1
ATOM 576 O O . THR A 1 73 ? 11.256 -6.103 -3.379 1.00 86.88 73 THR A O 1
ATOM 579 N N . HIS A 1 74 ? 13.359 -5.741 -4.074 1.00 87.69 74 HIS A N 1
ATOM 580 C CA . HIS A 1 74 ? 13.295 -4.280 -3.983 1.00 87.69 74 HIS A CA 1
ATOM 581 C C . HIS A 1 74 ? 12.358 -3.676 -5.033 1.00 87.69 74 HIS A C 1
ATOM 583 O O . HIS A 1 74 ? 11.524 -2.842 -4.697 1.00 87.69 74 HIS A O 1
ATOM 589 N N . GLY A 1 75 ? 12.459 -4.114 -6.292 1.00 89.25 75 GLY A N 1
ATOM 590 C CA . GLY A 1 75 ? 11.591 -3.627 -7.371 1.00 89.25 75 GLY A CA 1
ATOM 591 C C . GLY A 1 75 ? 10.126 -4.036 -7.206 1.00 89.25 75 GLY A C 1
ATOM 592 O O . GLY A 1 75 ? 9.243 -3.390 -7.759 1.00 89.25 75 GLY A O 1
ATOM 593 N N . GLN A 1 76 ? 9.868 -5.080 -6.416 1.00 87.19 76 GLN A N 1
ATOM 594 C CA . GLN A 1 76 ? 8.533 -5.596 -6.111 1.00 87.19 76 GLN A CA 1
ATOM 595 C C . GLN A 1 76 ? 8.072 -5.284 -4.682 1.00 87.19 76 GLN A C 1
ATOM 597 O O . GLN A 1 76 ? 7.026 -5.782 -4.272 1.00 87.19 76 GLN A O 1
ATOM 602 N N . ALA A 1 77 ? 8.844 -4.510 -3.909 1.00 84.69 77 ALA A N 1
ATOM 603 C CA . ALA A 1 77 ? 8.642 -4.354 -2.468 1.00 84.69 77 ALA A CA 1
ATOM 604 C C . ALA A 1 77 ? 7.310 -3.691 -2.112 1.00 84.69 77 ALA A C 1
ATOM 606 O O . ALA A 1 77 ? 6.800 -3.926 -1.017 1.00 84.69 77 ALA A O 1
ATOM 607 N N . GLY A 1 78 ? 6.755 -2.888 -3.017 1.00 85.12 78 GLY A N 1
ATOM 608 C CA . GLY A 1 78 ? 5.497 -2.196 -2.809 1.00 85.12 78 GLY A CA 1
ATOM 609 C C . GLY A 1 78 ? 4.709 -1.983 -4.092 1.00 85.12 78 GLY A C 1
ATOM 610 O O . GLY A 1 78 ? 5.068 -2.483 -5.157 1.00 85.12 78 GLY A O 1
ATOM 611 N N . GLY A 1 79 ? 3.615 -1.243 -3.973 1.00 87.25 79 GLY A N 1
ATOM 612 C CA . GLY A 1 79 ? 2.734 -0.930 -5.090 1.00 87.25 79 GLY A CA 1
ATOM 613 C C . GLY A 1 79 ? 1.370 -0.439 -4.630 1.00 87.25 79 GLY A C 1
ATOM 614 O O . GLY A 1 79 ? 1.127 -0.250 -3.437 1.00 87.25 79 GLY A O 1
ATOM 615 N N . THR A 1 80 ? 0.474 -0.244 -5.593 1.00 91.44 80 THR A N 1
ATOM 616 C CA . THR A 1 80 ? -0.928 0.085 -5.323 1.00 91.44 80 THR A CA 1
ATOM 617 C C . THR A 1 80 ? -1.594 -1.050 -4.537 1.00 91.44 80 THR A C 1
ATOM 619 O O . THR A 1 80 ? -1.356 -2.215 -4.860 1.00 91.44 80 THR A O 1
ATOM 622 N N . PRO A 1 81 ? -2.432 -0.756 -3.529 1.00 92.25 81 PRO A N 1
ATOM 623 C CA . PRO A 1 81 ? -3.127 -1.789 -2.773 1.00 92.25 81 PRO A CA 1
ATOM 624 C C . PRO A 1 81 ? -3.995 -2.674 -3.665 1.00 92.25 81 PRO A C 1
ATOM 626 O O . PRO A 1 81 ? -4.791 -2.192 -4.469 1.00 92.25 81 PRO A O 1
ATOM 629 N N . SER A 1 82 ? -3.857 -3.981 -3.487 1.00 91.06 82 SER A N 1
ATOM 630 C CA . SER A 1 82 ? -4.655 -5.003 -4.155 1.00 91.06 82 SER A CA 1
ATOM 631 C C . SER A 1 82 ? -4.882 -6.172 -3.204 1.00 91.06 82 SER A C 1
ATOM 633 O O . SER A 1 82 ? -4.230 -6.272 -2.166 1.00 91.06 82 SER A O 1
ATOM 635 N N . GLU A 1 83 ? -5.815 -7.058 -3.540 1.00 89.25 83 GLU A N 1
ATOM 636 C CA . GLU A 1 83 ? -6.097 -8.250 -2.729 1.00 89.25 83 GLU A CA 1
ATOM 637 C C . GLU A 1 83 ? -4.884 -9.181 -2.607 1.00 89.25 83 GLU A C 1
ATOM 639 O O . GLU A 1 83 ? -4.686 -9.803 -1.571 1.00 89.25 83 GLU A O 1
ATOM 644 N N . GLU A 1 84 ? -4.009 -9.211 -3.615 1.00 87.38 84 GLU A N 1
ATOM 645 C CA . GLU A 1 84 ? -2.780 -10.008 -3.577 1.00 87.38 84 GLU A CA 1
ATOM 646 C C . GLU A 1 84 ? -1.665 -9.372 -2.733 1.00 87.38 84 GLU A C 1
ATOM 648 O O . GLU A 1 84 ? -0.747 -10.071 -2.302 1.00 87.38 84 GLU A O 1
ATOM 653 N N . LEU A 1 85 ? -1.693 -8.048 -2.543 1.00 87.00 85 LEU A N 1
ATOM 654 C CA . LEU A 1 85 ? -0.647 -7.305 -1.831 1.00 87.00 85 LEU A CA 1
ATOM 655 C C . LEU A 1 85 ? -1.033 -6.979 -0.386 1.00 87.00 85 LEU A C 1
ATOM 657 O O . LEU A 1 85 ? -0.160 -6.909 0.478 1.00 87.00 85 LEU A O 1
ATOM 661 N N . VAL A 1 86 ? -2.320 -6.790 -0.099 1.00 90.06 86 VAL A N 1
ATOM 662 C CA . VAL A 1 86 ? -2.804 -6.478 1.248 1.00 90.06 86 VAL A CA 1
ATOM 663 C C . VAL A 1 86 ? -2.984 -7.769 2.045 1.00 90.06 86 VAL A C 1
ATOM 665 O O . VAL A 1 86 ? -4.002 -8.443 1.958 1.00 90.06 86 VAL A O 1
ATOM 668 N N . ILE A 1 87 ? -1.987 -8.092 2.869 1.00 87.06 87 ILE A N 1
ATOM 669 C CA . ILE A 1 87 ? -2.017 -9.257 3.774 1.00 87.06 87 ILE A CA 1
ATOM 670 C C . ILE A 1 87 ? -2.886 -8.977 5.017 1.00 87.06 87 ILE A C 1
ATOM 672 O O . ILE A 1 87 ? -3.453 -9.887 5.625 1.00 87.06 87 ILE A O 1
ATOM 676 N N . GLY A 1 88 ? -2.994 -7.704 5.412 1.00 86.75 88 GLY A N 1
ATOM 677 C CA . GLY A 1 88 ? -3.771 -7.281 6.574 1.00 86.75 88 GLY A CA 1
ATOM 678 C C . GLY A 1 88 ? -5.270 -7.559 6.422 1.00 86.75 88 GLY A C 1
ATOM 679 O O . GLY A 1 88 ? -5.832 -7.504 5.332 1.00 86.75 88 GLY A O 1
ATOM 680 N N . ARG A 1 89 ? -5.953 -7.815 7.542 1.00 91.75 89 ARG A N 1
ATOM 681 C CA . ARG A 1 89 ? -7.407 -8.035 7.551 1.00 91.75 89 ARG A CA 1
ATOM 682 C C . ARG A 1 89 ? -8.156 -6.706 7.438 1.00 91.75 89 ARG A C 1
ATOM 684 O O . ARG A 1 89 ? -8.093 -5.901 8.367 1.00 91.75 89 ARG A O 1
ATOM 691 N N . PHE A 1 90 ? -8.916 -6.528 6.359 1.00 96.06 90 PHE A N 1
ATOM 692 C CA . PHE A 1 90 ? -9.856 -5.414 6.144 1.00 96.06 90 PHE A CA 1
ATOM 693 C C . PHE A 1 90 ? -11.307 -5.903 6.207 1.00 96.06 90 PHE A C 1
ATOM 695 O O . PHE A 1 90 ? -12.081 -5.798 5.261 1.00 96.06 90 PHE A O 1
ATOM 702 N N . ASP A 1 91 ? -11.643 -6.493 7.352 1.00 95.88 91 ASP A N 1
ATOM 703 C CA . ASP A 1 91 ? -12.896 -7.207 7.620 1.00 95.88 91 ASP A CA 1
ATOM 704 C C . ASP A 1 91 ? -13.964 -6.359 8.329 1.00 95.88 91 ASP A C 1
ATOM 706 O O . ASP A 1 91 ? -15.000 -6.882 8.743 1.00 95.88 91 ASP A O 1
ATOM 710 N N . GLY A 1 92 ? -13.705 -5.064 8.519 1.00 97.12 92 GLY A N 1
ATOM 711 C CA . GLY A 1 92 ? -14.601 -4.142 9.211 1.00 97.12 92 GLY A CA 1
ATOM 712 C C . GLY A 1 92 ? -14.747 -4.395 10.710 1.00 97.12 92 GLY A C 1
ATOM 713 O O . GLY A 1 92 ? -15.567 -3.743 11.350 1.00 97.12 92 GLY A O 1
ATOM 714 N N . GLN A 1 93 ? -13.961 -5.303 11.294 1.00 98.00 93 GLN A N 1
ATOM 715 C CA . GLN A 1 93 ? -13.966 -5.498 12.742 1.00 98.00 93 GLN A CA 1
ATOM 716 C C . GLN A 1 93 ? -13.165 -4.366 13.428 1.00 98.00 93 GLN A C 1
ATOM 718 O O . GLN A 1 93 ? -12.116 -3.958 12.925 1.00 98.00 93 GLN A O 1
ATOM 723 N N . PRO A 1 94 ? -13.592 -3.824 14.574 1.00 97.38 94 PRO A N 1
ATOM 724 C CA . PRO A 1 94 ? -12.786 -2.841 15.299 1.00 97.38 94 PRO A CA 1
ATOM 725 C C . PRO A 1 94 ? -11.552 -3.472 15.966 1.00 97.38 94 PRO A C 1
ATOM 727 O O . PRO A 1 94 ? -11.613 -4.585 16.485 1.00 97.38 94 PRO A O 1
ATOM 730 N N . ARG A 1 95 ? -10.422 -2.757 15.970 1.00 96.62 95 ARG A N 1
ATOM 731 C CA . ARG A 1 95 ? -9.238 -3.048 16.793 1.00 96.62 95 ARG A CA 1
ATOM 732 C C . ARG A 1 95 ? -9.133 -1.971 17.864 1.00 96.62 95 ARG A C 1
ATOM 734 O O . ARG A 1 95 ? -9.036 -0.791 17.532 1.00 96.62 95 ARG A O 1
ATOM 741 N N . HIS A 1 96 ? -9.173 -2.377 19.127 1.00 96.69 96 HIS A N 1
ATOM 742 C CA . HIS A 1 96 ? -9.129 -1.459 20.261 1.00 96.69 96 HIS A CA 1
ATOM 743 C C . HIS A 1 96 ? -7.702 -1.323 20.789 1.00 96.69 96 HIS A C 1
ATOM 745 O O . HIS A 1 96 ? -7.040 -2.316 21.091 1.00 96.69 96 HIS A O 1
ATOM 751 N N . TYR A 1 97 ? -7.264 -0.080 20.914 1.00 94.81 97 TYR A N 1
ATOM 752 C CA . TYR A 1 97 ? -6.018 0.341 21.538 1.00 94.81 97 TYR A CA 1
ATOM 753 C C . TYR A 1 97 ? -6.349 1.162 22.790 1.00 94.81 97 TYR A C 1
ATOM 755 O O . TYR A 1 97 ? -7.513 1.463 23.053 1.00 94.81 97 TYR A O 1
ATOM 763 N N . ALA A 1 98 ? -5.335 1.512 23.583 1.00 94.75 98 ALA A N 1
ATOM 764 C CA . ALA A 1 98 ? -5.538 2.238 24.840 1.00 94.75 98 ALA A CA 1
ATOM 765 C C . ALA A 1 98 ? -6.232 3.601 24.648 1.00 94.75 98 ALA A C 1
ATOM 767 O O . ALA A 1 98 ? -6.969 4.042 25.526 1.00 94.75 98 ALA A O 1
ATOM 768 N N . ASP A 1 99 ? -6.007 4.251 23.507 1.00 94.12 99 ASP A N 1
ATOM 769 C CA . ASP A 1 99 ? -6.459 5.609 23.200 1.00 94.12 99 ASP A CA 1
ATOM 770 C C . ASP A 1 99 ? -7.249 5.724 21.885 1.00 94.12 99 ASP A C 1
ATOM 772 O O . ASP A 1 99 ? -7.796 6.788 21.587 1.00 94.12 99 ASP A O 1
ATOM 776 N N . ALA A 1 100 ? -7.336 4.646 21.102 1.00 96.44 100 ALA A N 1
ATOM 777 C CA . ALA A 1 100 ? -7.952 4.655 19.782 1.00 96.44 100 ALA A CA 1
ATOM 778 C C . ALA A 1 100 ? -8.728 3.372 19.479 1.00 96.44 100 ALA A C 1
ATOM 780 O O . ALA A 1 100 ? -8.423 2.289 19.976 1.00 96.44 100 ALA A O 1
ATOM 781 N N . THR A 1 101 ? -9.692 3.476 18.572 1.00 98.06 101 THR A N 1
ATOM 782 C CA . THR A 1 101 ? -10.272 2.329 17.873 1.00 98.06 101 THR A CA 1
ATOM 783 C C . THR A 1 101 ? -9.989 2.464 16.383 1.00 98.06 101 THR A C 1
ATOM 785 O O . THR A 1 101 ? -10.303 3.485 15.779 1.00 98.06 101 THR A O 1
ATOM 788 N N . VAL A 1 102 ? -9.397 1.435 15.777 1.00 97.94 102 VAL A N 1
ATOM 789 C CA . VAL A 1 102 ? -9.089 1.395 14.342 1.00 97.94 102 VAL A CA 1
ATOM 790 C C . VAL A 1 102 ? -9.924 0.308 13.686 1.00 97.94 102 VAL A C 1
ATOM 792 O O . VAL A 1 102 ? -9.826 -0.858 14.054 1.00 97.94 102 VAL A O 1
ATOM 795 N N . THR A 1 103 ? -10.719 0.669 12.685 1.00 98.25 103 THR A N 1
ATOM 796 C CA . THR A 1 103 ? -11.569 -0.263 11.934 1.00 98.25 103 THR A CA 1
ATOM 797 C C . THR A 1 103 ? -11.112 -0.308 10.474 1.00 98.25 103 THR A C 1
ATOM 799 O O . THR A 1 103 ? -11.407 0.620 9.718 1.00 98.25 103 THR A O 1
ATOM 802 N N . PRO A 1 104 ? -10.367 -1.345 10.052 1.00 97.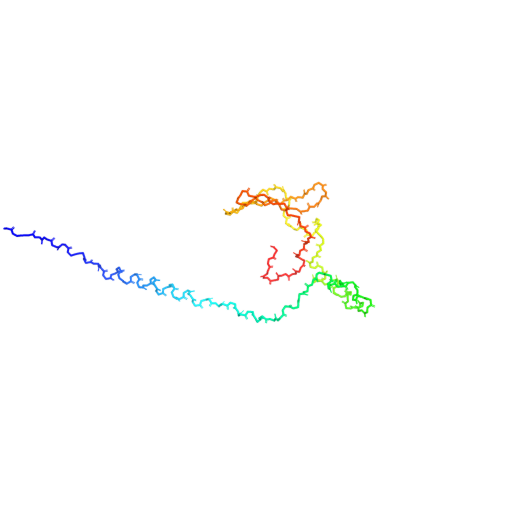81 104 PRO A N 1
ATOM 803 C CA . PRO A 1 104 ? -9.930 -1.500 8.672 1.00 97.81 104 PRO A CA 1
ATOM 804 C C . PRO A 1 104 ? -11.072 -2.052 7.820 1.00 97.81 104 PRO A C 1
ATOM 806 O O . PRO A 1 104 ? -11.629 -3.109 8.126 1.00 97.81 104 PRO A O 1
ATOM 809 N N . VAL A 1 105 ? -11.410 -1.354 6.743 1.00 97.56 105 VAL A N 1
ATOM 810 C CA . VAL A 1 105 ? -12.519 -1.685 5.842 1.00 97.56 105 VAL A CA 1
ATOM 811 C C . VAL A 1 105 ? -12.052 -1.714 4.393 1.00 97.56 105 VAL A C 1
ATOM 813 O O . VAL A 1 105 ? -11.273 -0.861 3.967 1.00 97.56 105 VAL A O 1
ATOM 816 N N . ARG A 1 106 ? -12.5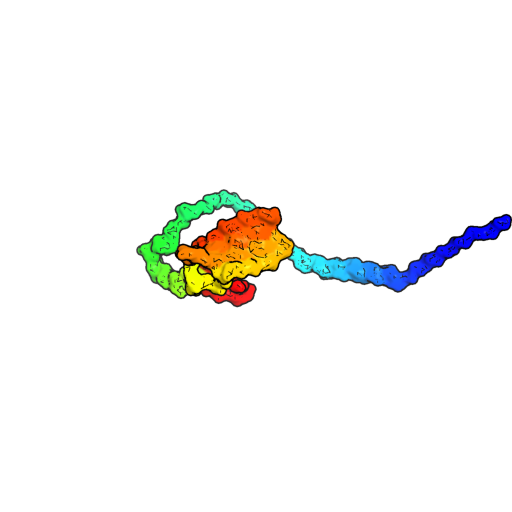54 -2.679 3.622 1.00 96.56 106 ARG A N 1
ATOM 817 C CA . ARG A 1 106 ? -12.549 -2.605 2.161 1.00 96.56 106 ARG A CA 1
ATOM 818 C C . ARG A 1 106 ? -13.907 -2.072 1.727 1.00 96.56 106 ARG A C 1
ATOM 820 O O . ARG A 1 106 ? -14.929 -2.670 2.059 1.00 96.56 106 ARG A O 1
ATOM 827 N N . ASP A 1 107 ? -13.931 -0.921 1.069 1.00 92.25 107 ASP A N 1
ATOM 828 C CA . ASP A 1 107 ? -15.190 -0.293 0.672 1.00 92.25 107 ASP A CA 1
ATOM 829 C C . ASP A 1 107 ? -15.794 -0.933 -0.595 1.00 92.25 107 ASP A C 1
ATOM 831 O O . ASP A 1 107 ? -15.209 -1.820 -1.219 1.00 92.25 107 ASP A O 1
ATOM 835 N N . GLY A 1 108 ? -16.986 -0.476 -0.996 1.00 90.06 108 GLY A N 1
ATOM 836 C CA . GLY A 1 108 ? -17.679 -0.994 -2.182 1.00 90.06 108 GLY A CA 1
ATOM 837 C C . GLY A 1 108 ? -16.987 -0.692 -3.520 1.00 90.06 108 GLY A C 1
ATOM 838 O O . GLY A 1 108 ? -17.357 -1.285 -4.530 1.00 90.06 108 GLY A O 1
ATOM 839 N N . LYS A 1 109 ? -15.997 0.209 -3.546 1.00 92.00 109 LYS A N 1
ATOM 840 C CA . LYS A 1 109 ? -15.141 0.479 -4.713 1.00 92.00 109 LYS A CA 1
ATOM 841 C C . LYS A 1 109 ? -13.882 -0.394 -4.712 1.00 92.00 109 LYS A C 1
ATOM 843 O O . LYS A 1 109 ? -13.153 -0.401 -5.699 1.00 92.00 109 LYS A O 1
ATOM 848 N N . GLY A 1 110 ? -13.647 -1.140 -3.633 1.00 92.75 110 GLY A N 1
ATOM 849 C CA . GLY A 1 110 ? -12.473 -1.979 -3.439 1.00 92.75 110 GLY A CA 1
ATOM 850 C C . GLY A 1 110 ? -11.300 -1.262 -2.773 1.00 92.75 110 GLY A C 1
ATOM 851 O O . GLY A 1 110 ? -10.251 -1.891 -2.634 1.00 92.75 110 GLY A O 1
ATOM 852 N N . ASP A 1 111 ? -11.467 -0.005 -2.344 1.00 95.75 111 ASP A N 1
ATOM 853 C CA . ASP A 1 111 ? -10.423 0.754 -1.656 1.00 95.75 111 ASP A CA 1
ATOM 854 C C . ASP A 1 111 ? -10.241 0.236 -0.222 1.00 95.75 111 ASP A C 1
ATOM 856 O O . ASP A 1 111 ? -11.206 -0.020 0.504 1.00 95.75 111 ASP A O 1
ATOM 860 N N . TYR A 1 112 ? -8.983 0.130 0.202 1.00 97.19 112 TYR A N 1
ATOM 861 C CA . TYR A 1 112 ? -8.598 -0.219 1.568 1.00 97.19 112 TYR A CA 1
ATOM 862 C C . TYR A 1 112 ? -8.511 1.047 2.416 1.00 97.19 112 TYR A C 1
ATOM 864 O O . TYR A 1 112 ? -7.855 2.015 2.024 1.00 97.19 112 TYR A O 1
ATOM 872 N N . ARG A 1 113 ? -9.182 1.066 3.571 1.00 97.50 113 ARG A N 1
ATOM 873 C CA . ARG A 1 113 ? -9.289 2.264 4.415 1.00 97.50 113 ARG A CA 1
ATOM 874 C C . ARG A 1 113 ? -9.202 1.912 5.893 1.00 97.50 113 ARG A C 1
ATOM 876 O O . ARG A 1 113 ? -9.682 0.862 6.316 1.00 97.50 113 ARG A O 1
ATOM 883 N N . PHE A 1 114 ? -8.625 2.805 6.685 1.00 97.69 114 PHE A N 1
ATOM 884 C CA . PHE A 1 114 ? -8.665 2.755 8.140 1.00 97.69 114 PHE A CA 1
ATOM 885 C C . PHE A 1 114 ? -9.597 3.840 8.655 1.00 97.69 114 PHE A C 1
ATOM 887 O O . PHE A 1 114 ? -9.354 5.031 8.463 1.00 97.69 114 PHE A O 1
ATOM 894 N N . ILE A 1 115 ? -10.648 3.418 9.349 1.00 97.88 115 ILE A N 1
ATOM 895 C CA . ILE A 1 115 ? -11.508 4.317 10.103 1.00 97.88 115 ILE A CA 1
ATOM 896 C C . ILE A 1 115 ? -10.954 4.397 11.523 1.00 97.88 115 ILE A C 1
ATOM 898 O O . ILE A 1 115 ? -11.033 3.425 12.274 1.00 97.88 115 ILE A O 1
ATOM 902 N N . VAL A 1 116 ? -10.350 5.528 11.870 1.00 98.00 116 VAL A N 1
ATOM 903 C CA . VAL A 1 116 ? -9.680 5.755 13.153 1.00 98.00 116 VAL A CA 1
ATOM 904 C C . VAL A 1 116 ? -10.542 6.664 14.012 1.00 98.00 116 VAL A C 1
ATOM 906 O O . VAL A 1 116 ? -10.837 7.789 13.619 1.00 98.00 116 VAL A O 1
ATOM 909 N N . GLU A 1 117 ? -10.924 6.184 15.186 1.00 98.00 117 GLU A N 1
ATOM 910 C CA . GLU A 1 117 ? -11.591 6.965 16.223 1.00 98.00 117 GLU A CA 1
ATOM 911 C C . GLU A 1 117 ? -10.599 7.188 17.365 1.00 98.00 117 GLU A C 1
ATOM 913 O O . GLU A 1 117 ? -10.198 6.234 18.032 1.00 98.00 117 GLU A O 1
ATOM 918 N N . TRP A 1 118 ? -10.164 8.432 17.562 1.00 94.62 118 TRP A N 1
ATOM 919 C CA . TRP A 1 118 ? -9.134 8.813 18.530 1.00 94.62 118 TRP A CA 1
ATOM 920 C C . TRP A 1 118 ? -9.558 10.087 19.254 1.00 94.62 118 TRP A C 1
ATOM 922 O O . TRP A 1 118 ? -9.870 11.089 18.615 1.00 94.62 118 TRP A O 1
ATOM 932 N N . LEU A 1 119 ? -9.617 10.036 20.589 1.00 90.88 119 LEU A N 1
ATOM 933 C CA . LEU A 1 119 ? -10.040 11.159 21.444 1.00 90.88 119 LEU A CA 1
ATOM 934 C C . LEU A 1 119 ? -11.385 11.805 21.035 1.00 90.88 119 LEU A C 1
ATOM 936 O O . LEU A 1 119 ? -11.596 13.001 21.213 1.00 90.88 119 LEU A O 1
ATOM 940 N N . GLY A 1 120 ? -12.311 11.004 20.495 1.00 87.31 120 GLY A N 1
ATOM 941 C CA . GLY A 1 120 ? -13.625 11.465 20.029 1.00 87.31 120 GLY A CA 1
ATOM 942 C C . GLY A 1 120 ? -13.640 12.043 18.608 1.00 87.31 120 GLY A C 1
ATOM 943 O O . GLY A 1 120 ? -14.717 12.318 18.084 1.00 87.31 120 GLY A O 1
ATOM 944 N N . GLU A 1 121 ? -12.485 12.178 17.954 1.00 94.25 121 GLU A N 1
ATOM 945 C CA . GLU A 1 121 ? -12.398 12.517 16.536 1.00 94.25 121 GLU A CA 1
ATOM 946 C C . GLU A 1 121 ? -12.402 11.261 15.668 1.00 94.25 121 GLU A C 1
ATOM 948 O O . GLU A 1 121 ? -11.807 10.241 16.017 1.00 94.25 121 GLU A O 1
ATOM 953 N N . LYS A 1 122 ? -13.033 11.356 14.496 1.00 96.44 122 LYS A N 1
ATOM 954 C CA . LYS A 1 122 ? -13.075 10.282 13.503 1.00 96.44 122 LYS A CA 1
ATOM 955 C C . LYS A 1 122 ? -12.324 10.695 12.244 1.00 96.44 122 LYS A C 1
ATOM 957 O O . LYS A 1 122 ? -12.647 11.717 11.641 1.00 96.44 122 LYS A O 1
ATOM 962 N N . LYS A 1 123 ? -11.354 9.883 11.827 1.00 96.94 123 LYS A N 1
ATOM 963 C CA . LYS A 1 123 ? -10.586 10.057 10.590 1.00 96.94 123 LYS A CA 1
ATOM 964 C C . LYS A 1 123 ? -10.741 8.847 9.689 1.00 96.94 123 LYS A C 1
ATOM 966 O O . LYS A 1 123 ? -10.771 7.710 10.146 1.00 96.94 123 LYS A O 1
ATOM 971 N N . ASP A 1 124 ? -10.832 9.123 8.401 1.00 96.50 124 ASP A N 1
ATOM 972 C CA . ASP A 1 124 ? -10.959 8.125 7.352 1.00 96.50 124 ASP A CA 1
ATOM 973 C C . ASP A 1 124 ? -9.721 8.210 6.462 1.00 96.50 124 A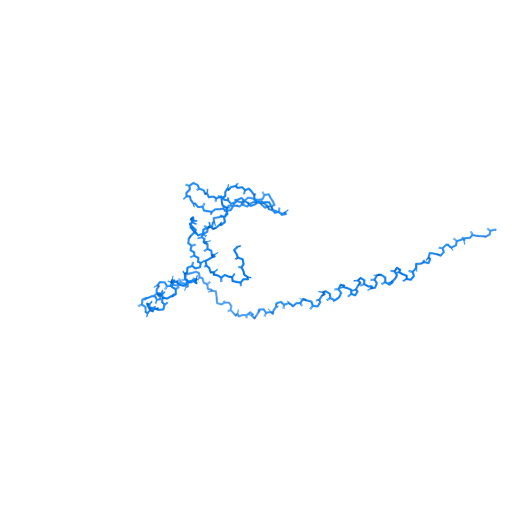SP A C 1
ATOM 975 O O . ASP A 1 124 ? -9.528 9.188 5.737 1.00 96.50 124 ASP A O 1
ATOM 979 N N . ILE A 1 125 ? -8.841 7.222 6.595 1.00 96.31 125 ILE A N 1
ATOM 980 C CA . ILE A 1 125 ? -7.518 7.215 5.977 1.00 96.31 125 ILE A CA 1
ATOM 981 C C . ILE A 1 125 ? -7.514 6.153 4.886 1.00 96.31 125 ILE A C 1
ATOM 983 O O . ILE A 1 125 ? -7.603 4.958 5.174 1.00 96.31 125 ILE A O 1
ATOM 987 N N . LYS A 1 126 ? -7.401 6.581 3.627 1.00 96.25 126 LYS A N 1
ATOM 988 C CA . LYS A 1 126 ? -7.210 5.669 2.499 1.00 96.25 126 LYS A CA 1
ATOM 989 C C . LYS A 1 126 ? -5.787 5.107 2.524 1.00 96.25 126 LYS A C 1
ATOM 991 O O . LYS A 1 126 ? -4.832 5.820 2.813 1.00 96.25 126 LYS A O 1
ATOM 996 N N . VAL A 1 127 ? -5.654 3.822 2.222 1.00 94.56 127 VAL A N 1
ATOM 997 C CA . VAL A 1 127 ? -4.359 3.215 1.924 1.00 94.56 127 VAL A CA 1
ATOM 998 C C . VAL A 1 127 ? -4.043 3.529 0.464 1.00 94.56 127 VAL A C 1
ATOM 1000 O O . VAL A 1 127 ? -4.756 3.070 -0.425 1.00 94.56 127 VAL A O 1
ATOM 1003 N N . ASP A 1 128 ? -2.993 4.310 0.215 1.00 92.12 128 ASP A N 1
ATOM 1004 C CA . ASP A 1 128 ? -2.562 4.669 -1.148 1.00 92.12 128 ASP A CA 1
ATOM 1005 C C . ASP A 1 128 ? -1.426 3.776 -1.672 1.00 92.12 128 ASP A C 1
ATOM 1007 O O . ASP A 1 128 ? -1.195 3.689 -2.878 1.00 92.12 128 ASP A O 1
ATOM 1011 N N . GLY A 1 129 ? -0.743 3.054 -0.779 1.00 91.00 129 GLY A N 1
ATOM 1012 C CA . GLY A 1 129 ? 0.350 2.154 -1.125 1.00 91.00 129 GLY A CA 1
ATOM 1013 C C . GLY A 1 129 ? 0.527 1.036 -0.106 1.00 91.00 129 GLY A C 1
ATOM 1014 O O . GLY A 1 129 ? 0.256 1.205 1.082 1.00 91.00 129 GLY A O 1
AT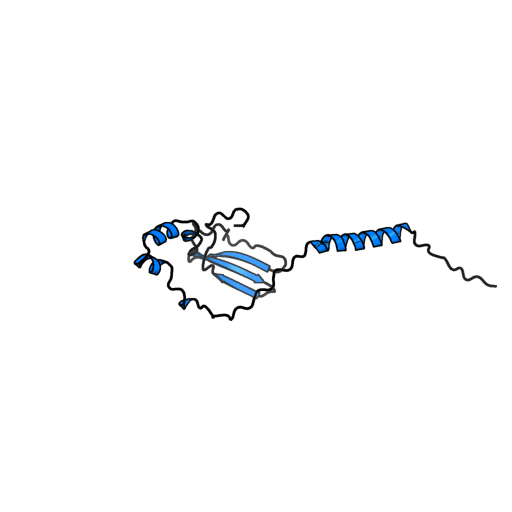OM 1015 N N . VAL A 1 130 ? 1.000 -0.110 -0.581 1.00 89.44 130 VAL A N 1
ATOM 1016 C CA . VAL A 1 130 ? 1.477 -1.216 0.251 1.00 89.44 130 VAL A CA 1
ATOM 1017 C C . VAL A 1 130 ? 2.988 -1.285 0.126 1.00 89.44 130 VAL A C 1
ATOM 1019 O O . VAL A 1 130 ? 3.532 -1.131 -0.965 1.00 89.44 130 VAL A O 1
ATOM 1022 N N . VAL A 1 131 ? 3.656 -1.552 1.242 1.00 84.44 131 VAL A N 1
ATOM 1023 C CA . VAL A 1 131 ? 5.086 -1.851 1.311 1.00 84.44 131 VAL A CA 1
ATOM 1024 C C . VAL A 1 131 ? 5.216 -3.131 2.128 1.00 84.44 131 VAL A C 1
ATOM 1026 O O . VAL A 1 131 ? 4.667 -3.197 3.223 1.00 84.44 131 VAL A O 1
ATOM 1029 N N . GLY A 1 132 ? 5.885 -4.164 1.612 1.00 71.81 132 GLY A N 1
ATOM 1030 C CA . GLY A 1 132 ? 5.991 -5.426 2.355 1.00 71.81 132 GLY A CA 1
ATOM 1031 C C . GLY A 1 132 ? 6.299 -6.711 1.586 1.00 71.81 132 GLY A C 1
ATOM 1032 O O . GLY A 1 132 ? 6.008 -7.784 2.100 1.00 71.81 132 GLY A O 1
ATOM 1033 N N . LYS A 1 133 ? 6.892 -6.668 0.386 1.00 63.56 133 LYS A N 1
ATOM 1034 C CA . LYS A 1 133 ? 7.300 -7.891 -0.352 1.00 63.56 133 LYS A CA 1
ATOM 1035 C C . LYS A 1 133 ? 8.768 -8.306 -0.181 1.00 63.56 133 LYS A C 1
ATOM 1037 O O . LYS A 1 133 ? 9.191 -9.331 -0.715 1.00 63.56 133 LYS A O 1
ATOM 1042 N N . GLY A 1 134 ? 9.561 -7.515 0.539 1.00 53.91 134 GLY A N 1
ATOM 1043 C CA . GLY A 1 134 ? 10.949 -7.848 0.854 1.00 53.91 134 GLY A CA 1
ATOM 1044 C C . GLY A 1 134 ? 11.036 -8.886 1.971 1.00 53.91 134 GLY A C 1
ATOM 1045 O O . GLY A 1 134 ? 10.346 -8.771 2.978 1.00 53.91 134 GLY A O 1
ATOM 1046 N N . HIS A 1 135 ? 11.905 -9.888 1.820 1.00 45.91 135 HIS A N 1
ATOM 1047 C CA . HIS A 1 135 ? 12.276 -10.765 2.928 1.00 45.91 135 HIS A CA 1
ATOM 1048 C C . HIS A 1 135 ? 13.014 -9.938 3.987 1.00 45.91 135 HIS A C 1
ATOM 1050 O O . HIS A 1 135 ? 14.192 -9.624 3.832 1.00 45.91 135 HIS A O 1
ATOM 1056 N N . MET A 1 136 ? 12.310 -9.554 5.046 1.00 49.88 136 MET A N 1
ATOM 1057 C CA . MET A 1 136 ? 12.899 -8.918 6.216 1.00 49.88 136 MET A CA 1
ATOM 1058 C C . MET A 1 136 ? 13.224 -10.013 7.239 1.00 49.88 136 MET A C 1
ATOM 1060 O O . MET A 1 136 ? 12.378 -10.404 8.039 1.00 49.88 136 MET A O 1
ATOM 1064 N N . VAL A 1 137 ? 14.449 -10.552 7.228 1.00 41.19 137 VAL A N 1
ATOM 1065 C CA . VAL A 1 137 ? 14.922 -11.351 8.375 1.00 41.19 137 VAL A CA 1
ATOM 1066 C C . VAL A 1 137 ? 15.110 -10.391 9.547 1.00 41.19 137 VAL A C 1
ATOM 1068 O O . VAL A 1 137 ? 16.022 -9.570 9.525 1.00 41.19 137 VAL A O 1
ATOM 1071 N N . GLY A 1 138 ? 14.245 -10.480 10.558 1.00 51.22 138 GLY A N 1
ATOM 1072 C CA . GLY A 1 138 ? 14.318 -9.643 11.763 1.00 51.22 138 GLY A CA 1
ATOM 1073 C C . GLY A 1 138 ? 13.541 -8.320 11.709 1.00 51.22 138 GLY A C 1
ATOM 1074 O O . GLY A 1 138 ? 13.713 -7.500 12.605 1.00 51.22 138 GLY A O 1
ATOM 1075 N N . GLY A 1 139 ? 12.674 -8.108 10.714 1.00 36.62 139 GLY A N 1
ATOM 1076 C CA . GLY A 1 139 ? 11.774 -6.950 10.641 1.00 36.62 139 GLY A CA 1
ATOM 1077 C C . GLY A 1 139 ? 10.383 -7.373 10.171 1.00 36.62 139 GLY A C 1
ATOM 1078 O O . GLY A 1 139 ? 10.270 -8.203 9.279 1.00 36.62 139 GLY A O 1
ATOM 1079 N N . GLY A 1 140 ? 9.336 -6.861 10.817 1.00 35.28 140 GLY A N 1
ATOM 1080 C CA . GLY A 1 140 ? 7.970 -7.378 10.706 1.00 35.28 140 GLY A CA 1
ATOM 1081 C C . GLY A 1 140 ? 7.299 -7.231 9.338 1.00 35.28 140 GLY A C 1
ATOM 1082 O O . GLY A 1 140 ? 7.609 -6.330 8.559 1.00 35.28 140 GLY A O 1
ATOM 1083 N N . THR A 1 141 ? 6.334 -8.123 9.111 1.00 41.81 141 THR A N 1
ATOM 1084 C CA . THR A 1 141 ? 5.052 -7.780 8.479 1.00 41.81 141 THR A CA 1
ATOM 1085 C C . THR A 1 141 ? 4.058 -7.420 9.568 1.00 41.81 141 THR A C 1
ATOM 1087 O O . THR A 1 141 ? 4.020 -8.198 10.553 1.00 41.81 141 THR A O 1
#

Organism: NCBI:txid408172

InterPro domains:
  IPR036280 Multiheme cytochrome superfamily [SSF48695] (51-103)